Protein AF-A0A3C1G9W3-F1 (afdb_monomer_lite)

Foldseek 3Di:
DDLQVVVVVCVVVVVLVVQLVVVVQDDSVSSSVSSVVVVVVCVVVVNPQWDPDPPDTDDDD

Structur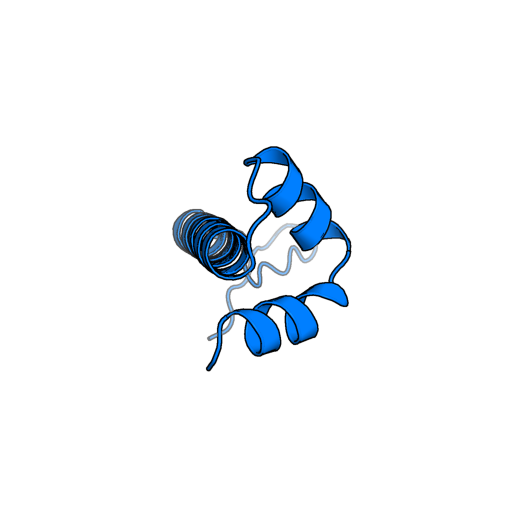e (mmCIF, N/CA/C/O backbone):
data_AF-A0A3C1G9W3-F1
#
_entry.id   AF-A0A3C1G9W3-F1
#
loop_
_atom_site.group_PDB
_atom_site.id
_atom_site.type_symbol
_atom_site.label_atom_id
_atom_site.label_alt_id
_atom_site.label_comp_id
_atom_site.label_asym_id
_atom_site.label_entity_id
_atom_site.label_seq_id
_atom_site.pdbx_PDB_ins_code
_atom_site.Cartn_x
_atom_site.Cartn_y
_atom_site.Cartn_z
_atom_site.occupancy
_atom_site.B_iso_or_equiv
_atom_site.auth_seq_id
_atom_site.auth_comp_id
_atom_site.auth_asym_id
_atom_site.auth_atom_id
_atom_site.pdbx_PDB_model_num
ATOM 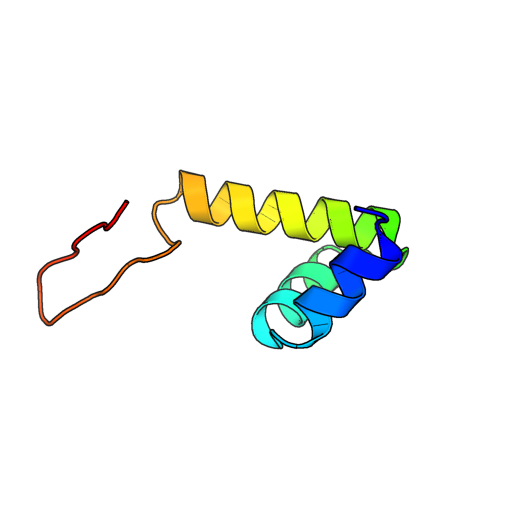1 N N . MET A 1 1 ? 12.613 -11.248 2.917 1.00 77.88 1 MET A N 1
ATOM 2 C CA . MET A 1 1 ? 11.781 -11.798 1.824 1.00 77.88 1 MET A CA 1
ATOM 3 C C . MET A 1 1 ? 12.096 -11.042 0.537 1.00 77.88 1 MET A C 1
ATOM 5 O O . MET A 1 1 ? 12.231 -9.825 0.617 1.00 77.88 1 MET A O 1
ATOM 9 N N . PRO A 1 2 ? 12.254 -11.703 -0.621 1.00 92.62 2 PRO A N 1
ATOM 10 C CA . PRO A 1 2 ? 12.402 -11.027 -1.912 1.00 92.62 2 PRO A CA 1
ATOM 11 C C . PRO A 1 2 ? 11.175 -10.167 -2.247 1.00 92.62 2 PRO A C 1
ATOM 13 O O . PRO A 1 2 ? 10.043 -10.597 -2.036 1.00 92.62 2 PRO A O 1
ATOM 16 N N . SER A 1 3 ? 11.375 -8.981 -2.831 1.00 86.88 3 SER A N 1
ATOM 17 C CA . SER A 1 3 ? 10.286 -8.032 -3.132 1.00 86.88 3 SER A CA 1
ATOM 18 C C . SER A 1 3 ? 9.182 -8.633 -4.005 1.00 86.88 3 SER A C 1
ATOM 20 O O . SER A 1 3 ? 8.001 -8.411 -3.764 1.00 86.88 3 SER A O 1
ATOM 22 N N . ARG A 1 4 ? 9.552 -9.466 -4.982 1.00 87.94 4 ARG A N 1
ATOM 23 C CA . ARG A 1 4 ? 8.599 -10.171 -5.848 1.00 87.94 4 ARG A CA 1
ATOM 24 C C . ARG A 1 4 ? 7.716 -11.153 -5.075 1.00 87.94 4 ARG A C 1
ATOM 26 O O . ARG A 1 4 ? 6.534 -11.272 -5.374 1.00 87.94 4 ARG A O 1
ATOM 33 N N . GLU A 1 5 ? 8.283 -11.854 -4.097 1.00 87.44 5 GLU A N 1
ATOM 34 C CA . GLU A 1 5 ? 7.531 -12.777 -3.246 1.00 87.44 5 GLU A CA 1
ATOM 35 C C . GLU A 1 5 ? 6.618 -12.012 -2.285 1.00 87.44 5 GLU A C 1
ATOM 37 O O . GLU A 1 5 ? 5.455 -12.372 -2.125 1.00 87.44 5 GLU A O 1
ATOM 42 N N . TYR A 1 6 ? 7.112 -10.900 -1.744 1.00 87.12 6 TYR A N 1
ATOM 43 C CA . TYR A 1 6 ? 6.359 -10.045 -0.836 1.00 87.12 6 TYR A CA 1
ATOM 44 C C . TYR A 1 6 ? 5.138 -9.399 -1.496 1.00 87.12 6 TYR A C 1
ATOM 46 O O . TYR A 1 6 ? 4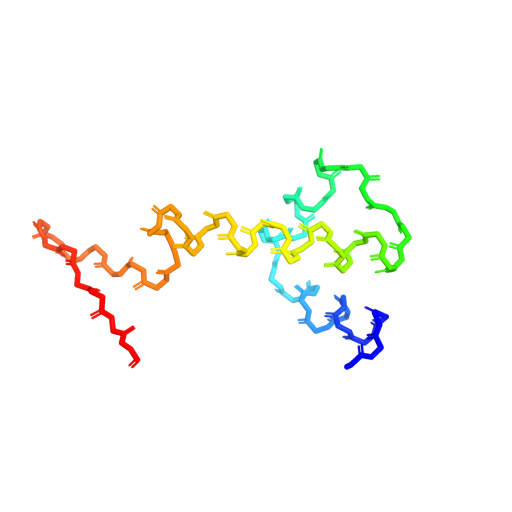.015 -9.513 -1.005 1.00 87.12 6 TYR A O 1
ATOM 54 N N . VAL A 1 7 ? 5.330 -8.815 -2.681 1.00 86.94 7 VAL A N 1
ATOM 55 C CA . VAL A 1 7 ? 4.237 -8.248 -3.482 1.00 86.94 7 VAL A CA 1
ATOM 56 C C . VAL A 1 7 ? 3.233 -9.331 -3.891 1.00 86.94 7 VAL A C 1
ATOM 58 O O . VAL A 1 7 ? 2.030 -9.075 -3.882 1.00 86.94 7 VAL A O 1
ATOM 61 N N . ARG A 1 8 ? 3.689 -10.557 -4.199 1.00 86.38 8 ARG A N 1
ATOM 62 C CA . ARG A 1 8 ? 2.797 -11.681 -4.536 1.00 86.38 8 ARG A CA 1
ATOM 63 C C . ARG A 1 8 ? 1.865 -12.036 -3.378 1.00 86.38 8 ARG A C 1
ATOM 65 O O . ARG A 1 8 ? 0.681 -12.229 -3.618 1.00 86.38 8 ARG A O 1
ATOM 72 N N . GLN A 1 9 ? 2.386 -12.111 -2.155 1.00 82.62 9 GLN A N 1
ATOM 73 C CA . GLN A 1 9 ? 1.588 -12.430 -0.965 1.00 82.62 9 GLN A CA 1
ATOM 74 C C . GLN A 1 9 ? 0.533 -11.351 -0.674 1.00 82.62 9 GLN A C 1
ATOM 76 O O . GLN A 1 9 ? -0.590 -11.662 -0.291 1.00 82.62 9 GLN A O 1
ATOM 81 N N . ILE A 1 10 ? 0.863 -10.079 -0.910 1.00 73.62 10 ILE A N 1
ATOM 82 C CA . ILE A 1 10 ? -0.043 -8.946 -0.655 1.00 73.62 10 ILE A CA 1
ATOM 83 C C . ILE A 1 10 ? -1.054 -8.724 -1.785 1.00 73.62 10 ILE A C 1
ATOM 85 O O . ILE A 1 10 ? -2.108 -8.130 -1.554 1.00 73.62 10 ILE A O 1
ATOM 89 N N . GLY A 1 11 ? -0.783 -9.229 -2.992 1.00 68.69 11 GLY A N 1
ATOM 90 C CA . GLY A 1 11 ? -1.700 -9.157 -4.134 1.00 68.69 11 GLY A CA 1
ATOM 91 C C . GLY A 1 11 ? -3.100 -9.723 -3.854 1.00 68.69 11 GLY A C 1
ATOM 92 O O . GLY A 1 11 ? -4.058 -9.342 -4.526 1.00 68.69 11 GLY A O 1
ATOM 93 N N . GLU A 1 12 ? -3.249 -10.564 -2.828 1.00 73.38 12 GLU A N 1
ATOM 94 C CA . GLU A 1 12 ? -4.538 -11.104 -2.381 1.00 73.38 12 GLU A CA 1
ATOM 95 C C . GLU A 1 12 ? -5.407 -10.058 -1.644 1.00 73.38 12 GLU A C 1
ATOM 97 O O . GLU A 1 12 ? -6.635 -10.167 -1.610 1.00 73.38 12 GLU A O 1
ATOM 102 N N . VAL A 1 13 ? -4.810 -8.971 -1.136 1.00 78.12 13 VAL A N 1
ATOM 103 C CA . VAL A 1 13 ? -5.500 -7.883 -0.424 1.00 78.12 13 VAL A CA 1
ATOM 104 C C . VAL A 1 13 ? -5.795 -6.723 -1.380 1.00 78.12 13 VAL A C 1
ATOM 106 O O . VAL A 1 13 ? -5.089 -5.713 -1.437 1.00 78.12 13 VAL A O 1
ATOM 109 N N . ARG A 1 14 ? -6.894 -6.848 -2.137 1.00 77.62 14 ARG A N 1
ATOM 110 C CA . ARG A 1 14 ? -7.277 -5.888 -3.198 1.00 77.62 14 ARG A CA 1
ATOM 111 C C . ARG A 1 14 ? -7.231 -4.397 -2.801 1.00 77.62 14 ARG A C 1
ATOM 113 O O . ARG A 1 14 ? -6.772 -3.605 -3.628 1.00 77.62 14 ARG A O 1
ATOM 120 N N . PRO A 1 15 ? -7.665 -3.971 -1.594 1.00 81.81 15 PRO A N 1
ATOM 121 C CA . PRO A 1 15 ? -7.597 -2.559 -1.205 1.00 81.81 15 PRO A CA 1
ATOM 122 C C . PRO A 1 15 ? -6.167 -2.005 -1.122 1.00 81.81 15 PRO A C 1
ATOM 124 O O . PRO A 1 15 ? -5.934 -0.862 -1.514 1.00 81.81 15 PRO A O 1
ATOM 127 N N . LEU A 1 16 ? -5.200 -2.811 -0.665 1.00 83.06 16 LEU A N 1
ATOM 128 C CA . LEU A 1 16 ? -3.798 -2.391 -0.564 1.00 83.06 16 LEU A CA 1
ATOM 129 C C . LEU A 1 16 ? -3.176 -2.201 -1.950 1.00 83.06 16 LEU A C 1
ATOM 131 O O . LEU A 1 16 ? -2.463 -1.226 -2.174 1.00 83.06 16 LEU A O 1
ATOM 135 N N . HIS A 1 17 ? -3.524 -3.055 -2.913 1.00 84.50 17 HIS A N 1
ATOM 136 C CA . HIS A 1 17 ? -3.049 -2.923 -4.290 1.00 84.50 17 HIS A CA 1
ATOM 137 C C . HIS A 1 17 ? -3.479 -1.594 -4.939 1.00 84.50 17 HIS A C 1
ATOM 139 O O . HIS A 1 17 ? -2.683 -0.933 -5.606 1.00 84.50 17 HIS A O 1
ATOM 145 N N . ALA A 1 18 ? -4.722 -1.154 -4.713 1.00 87.31 18 ALA A N 1
ATOM 146 C CA . ALA A 1 18 ? -5.195 0.139 -5.212 1.00 87.31 18 ALA A CA 1
ATOM 147 C C . ALA A 1 18 ? -4.426 1.323 -4.592 1.00 87.31 18 ALA A C 1
ATOM 149 O O . ALA A 1 18 ? -4.088 2.275 -5.297 1.00 87.31 18 ALA A O 1
ATOM 150 N N . ALA A 1 19 ? -4.113 1.250 -3.294 1.00 90.12 19 ALA A N 1
ATOM 151 C CA . ALA A 1 19 ? -3.337 2.275 -2.600 1.00 90.12 19 ALA A CA 1
ATOM 152 C C . ALA A 1 19 ? -1.886 2.349 -3.108 1.00 90.12 19 ALA A C 1
ATOM 154 O O . ALA A 1 19 ? -1.399 3.443 -3.388 1.00 90.12 19 ALA A O 1
ATOM 155 N N . VAL A 1 20 ? -1.232 1.202 -3.323 1.00 91.62 20 VAL A N 1
ATOM 156 C CA . VAL A 1 20 ? 0.118 1.129 -3.910 1.00 91.62 20 VAL A CA 1
ATOM 157 C C . VAL A 1 20 ? 0.141 1.713 -5.327 1.00 91.62 20 VAL A C 1
ATOM 159 O O . VAL A 1 20 ? 1.005 2.530 -5.638 1.00 91.62 20 VAL A O 1
ATOM 162 N N . ARG A 1 21 ? -0.847 1.388 -6.178 1.00 89.00 21 ARG A N 1
ATOM 163 C CA . ARG A 1 21 ? -0.941 1.961 -7.537 1.00 89.00 21 ARG A CA 1
ATOM 164 C C . ARG A 1 21 ? -1.121 3.476 -7.536 1.00 89.00 21 ARG A C 1
ATOM 166 O O . ARG A 1 21 ? -0.604 4.145 -8.425 1.00 89.00 21 ARG A O 1
ATOM 173 N N . ARG A 1 22 ? -1.827 4.028 -6.546 1.00 92.56 22 ARG A N 1
ATOM 174 C CA . ARG A 1 22 ? -2.000 5.481 -6.401 1.00 92.56 22 ARG A CA 1
ATOM 175 C C . ARG A 1 22 ? -0.683 6.205 -6.100 1.00 92.56 22 ARG A C 1
ATOM 177 O O . ARG A 1 22 ? -0.573 7.385 -6.409 1.00 92.56 22 ARG A O 1
ATOM 184 N N . LEU A 1 23 ? 0.307 5.503 -5.546 1.00 92.94 23 LEU A N 1
ATOM 185 C CA . LEU A 1 23 ? 1.664 6.015 -5.333 1.00 92.94 23 LEU A CA 1
ATOM 186 C C . LEU A 1 23 ? 2.560 5.8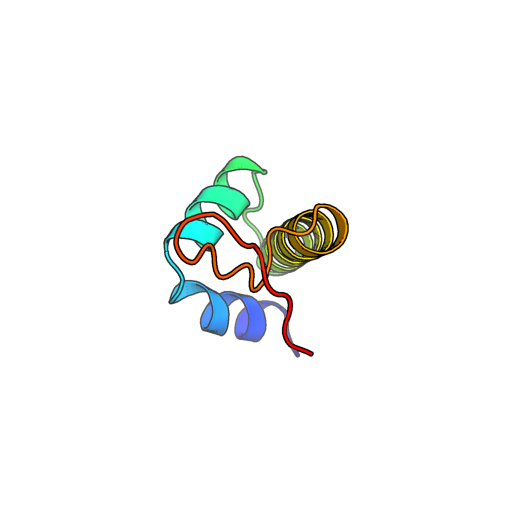91 -6.581 1.00 92.94 23 LEU A C 1
ATOM 188 O O . LEU A 1 23 ? 3.718 6.287 -6.531 1.00 92.94 23 LEU A O 1
ATOM 192 N N . GLY A 1 24 ? 2.050 5.355 -7.697 1.00 92.69 24 GLY A N 1
ATOM 193 C CA . GLY A 1 24 ? 2.792 5.244 -8.958 1.00 92.69 24 GLY A CA 1
ATOM 194 C C . GLY A 1 24 ? 3.864 4.149 -8.981 1.00 92.69 24 GLY A C 1
ATOM 195 O O . GLY A 1 24 ? 4.642 4.086 -9.926 1.00 92.69 24 GLY A O 1
ATOM 196 N N . ALA A 1 25 ? 3.910 3.280 -7.969 1.00 91.12 25 ALA A N 1
ATOM 197 C CA . ALA A 1 25 ? 4.874 2.189 -7.899 1.00 91.12 25 ALA A CA 1
ATOM 198 C C . ALA A 1 25 ? 4.529 1.071 -8.899 1.00 91.12 25 ALA A C 1
ATOM 200 O O . ALA A 1 25 ? 3.442 0.489 -8.851 1.00 91.12 25 ALA A O 1
ATOM 201 N N . VAL A 1 26 ? 5.473 0.770 -9.789 1.00 87.38 26 VAL A N 1
ATOM 202 C CA . VAL A 1 26 ? 5.320 -0.189 -10.898 1.00 87.38 26 VAL A CA 1
ATOM 203 C C . VAL A 1 26 ? 6.283 -1.374 -10.783 1.00 87.38 26 VAL A C 1
ATOM 205 O O . VAL A 1 26 ? 5.910 -2.514 -11.059 1.00 87.38 26 VAL A O 1
ATOM 208 N N . GLU A 1 27 ? 7.485 -1.138 -10.258 1.00 92.44 27 GLU A N 1
ATOM 209 C CA . GLU A 1 27 ? 8.526 -2.161 -10.180 1.00 92.44 27 GLU A CA 1
ATOM 210 C C . GLU A 1 27 ? 8.401 -2.921 -8.859 1.00 92.44 27 GLU A C 1
ATOM 212 O O . GLU A 1 27 ? 8.111 -2.289 -7.840 1.00 92.44 27 GLU A O 1
ATOM 217 N N . PRO A 1 28 ? 8.693 -4.235 -8.794 1.00 91.12 28 PRO 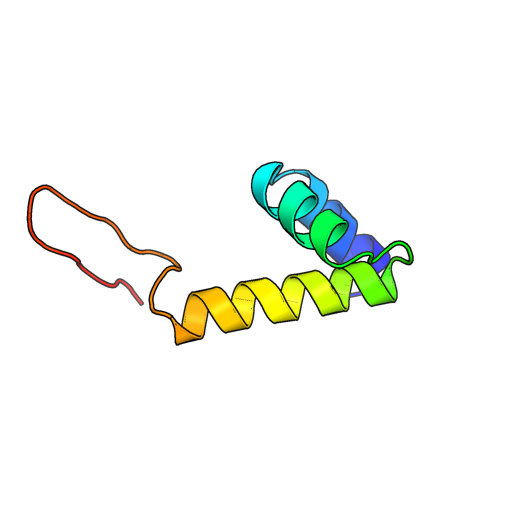A N 1
ATOM 218 C CA . PRO A 1 28 ? 8.471 -5.032 -7.583 1.00 91.12 28 PRO A CA 1
ATOM 219 C C . PRO A 1 28 ? 9.123 -4.454 -6.322 1.00 91.12 28 PRO A C 1
ATOM 221 O O . PRO A 1 28 ? 8.529 -4.478 -5.248 1.00 91.12 28 PRO A O 1
ATOM 224 N N . ALA A 1 29 ? 10.330 -3.894 -6.449 1.00 92.75 29 ALA A N 1
ATOM 225 C CA . ALA A 1 29 ? 11.010 -3.235 -5.336 1.00 92.75 29 ALA A CA 1
ATOM 226 C C . ALA A 1 29 ? 10.286 -1.950 -4.896 1.00 92.75 29 ALA A C 1
ATOM 228 O O . ALA A 1 29 ? 10.089 -1.735 -3.704 1.00 92.75 29 ALA A O 1
ATOM 229 N N . SER A 1 30 ? 9.834 -1.134 -5.853 1.00 93.25 30 SER A N 1
ATOM 230 C CA . SER A 1 30 ? 9.074 0.089 -5.572 1.00 93.25 30 SER A CA 1
ATOM 231 C C . SER A 1 30 ? 7.694 -0.209 -4.981 1.00 93.25 30 SER A C 1
ATOM 233 O O . SER A 1 30 ? 7.255 0.488 -4.074 1.00 93.25 30 SER A O 1
ATOM 235 N N . MET A 1 31 ? 7.031 -1.278 -5.433 1.00 92.81 31 MET A N 1
ATOM 236 C CA . MET A 1 31 ? 5.748 -1.730 -4.895 1.00 92.81 31 MET A CA 1
ATOM 237 C C . MET A 1 31 ? 5.890 -2.213 -3.454 1.00 92.81 31 MET A C 1
ATOM 239 O O . MET A 1 31 ? 5.067 -1.859 -2.615 1.00 92.81 31 MET A O 1
ATOM 243 N N . ALA A 1 32 ? 6.945 -2.977 -3.159 1.00 92.94 32 ALA A N 1
ATOM 244 C CA . ALA A 1 32 ? 7.270 -3.386 -1.798 1.00 92.94 32 ALA A CA 1
ATOM 245 C C . ALA A 1 32 ? 7.525 -2.167 -0.894 1.00 92.94 32 ALA A C 1
ATOM 247 O O . ALA A 1 32 ? 6.948 -2.080 0.183 1.00 92.94 32 ALA A O 1
ATOM 248 N N . ALA A 1 33 ? 8.312 -1.188 -1.351 1.00 94.50 33 ALA A N 1
ATOM 249 C CA . ALA A 1 33 ? 8.571 0.033 -0.586 1.00 94.50 33 ALA A CA 1
ATOM 250 C C . ALA A 1 33 ? 7.300 0.874 -0.355 1.00 94.50 33 ALA A C 1
ATOM 252 O O . ALA A 1 33 ? 7.048 1.334 0.756 1.00 94.50 33 ALA A O 1
ATOM 253 N N . ALA A 1 34 ? 6.470 1.044 -1.387 1.00 94.94 34 ALA A N 1
ATOM 254 C CA . ALA A 1 34 ? 5.197 1.756 -1.293 1.00 94.94 34 ALA A CA 1
ATOM 255 C C . ALA A 1 34 ? 4.219 1.064 -0.333 1.00 94.94 34 ALA A C 1
ATOM 257 O O . ALA A 1 34 ? 3.493 1.730 0.404 1.00 94.94 34 ALA A O 1
ATOM 258 N N . LEU A 1 35 ? 4.210 -0.269 -0.327 1.00 92.75 35 LEU A N 1
ATOM 259 C CA . LEU A 1 35 ? 3.427 -1.054 0.613 1.00 92.75 35 LEU A CA 1
ATOM 260 C C . LEU A 1 35 ? 3.881 -0.823 2.059 1.00 92.75 35 LEU A C 1
ATOM 262 O O . LEU A 1 35 ? 3.036 -0.526 2.902 1.00 92.75 35 LEU A O 1
ATOM 266 N N . GLU A 1 36 ? 5.182 -0.926 2.338 1.00 93.44 36 GLU A N 1
ATOM 267 C CA . GLU A 1 36 ? 5.730 -0.681 3.681 1.00 93.44 36 GLU A CA 1
ATOM 268 C C . GLU A 1 36 ? 5.381 0.722 4.173 1.00 93.44 36 GLU A C 1
ATOM 270 O O . GLU A 1 36 ? 4.858 0.884 5.272 1.00 93.44 36 GLU A O 1
ATOM 275 N N . PHE A 1 37 ? 5.549 1.727 3.312 1.00 94.88 37 PHE A N 1
ATOM 276 C CA . PHE A 1 37 ? 5.182 3.106 3.619 1.00 94.88 37 PHE A CA 1
ATOM 277 C C . PHE A 1 37 ? 3.704 3.250 4.028 1.00 94.88 37 PHE A C 1
ATOM 279 O O . PHE A 1 37 ? 3.376 3.947 4.990 1.00 94.88 37 PHE A O 1
ATOM 286 N N . ILE A 1 38 ? 2.790 2.570 3.324 1.00 92.50 38 ILE A N 1
ATOM 287 C CA . ILE A 1 38 ? 1.360 2.572 3.661 1.00 92.50 38 ILE A CA 1
ATOM 288 C C . ILE A 1 38 ? 1.117 1.894 5.014 1.00 92.50 38 ILE A C 1
ATOM 290 O O . ILE A 1 38 ? 0.381 2.439 5.840 1.00 92.50 38 ILE A O 1
ATOM 294 N N . LEU A 1 39 ? 1.694 0.712 5.242 1.00 91.44 39 LEU A N 1
ATOM 295 C CA . LEU A 1 39 ? 1.491 -0.054 6.475 1.00 91.44 39 LEU A CA 1
ATOM 296 C C . LEU A 1 39 ? 2.050 0.686 7.691 1.00 91.44 39 LEU A C 1
ATOM 298 O O . LEU A 1 39 ? 1.367 0.791 8.709 1.00 91.44 39 LEU A O 1
ATOM 302 N N . GLU A 1 40 ? 3.232 1.278 7.560 1.00 92.25 40 GLU A N 1
ATOM 303 C CA . GLU A 1 40 ? 3.831 2.131 8.579 1.00 92.25 40 GLU A CA 1
ATOM 304 C C . GLU A 1 40 ? 2.941 3.348 8.868 1.00 92.25 40 GLU A C 1
ATOM 306 O O . GLU A 1 40 ? 2.599 3.613 10.022 1.00 92.25 40 GLU A O 1
ATOM 311 N N . GLY A 1 41 ? 2.446 4.035 7.834 1.00 92.81 41 GLY A N 1
ATOM 312 C CA . GLY A 1 41 ? 1.508 5.148 8.001 1.00 92.81 41 GLY A CA 1
ATOM 313 C C . GLY A 1 41 ? 0.202 4.743 8.700 1.00 92.81 41 GLY A C 1
ATOM 314 O O . GLY A 1 41 ? -0.306 5.463 9.568 1.00 92.81 41 GLY A O 1
ATOM 315 N N . LEU A 1 42 ? -0.355 3.573 8.375 1.00 91.38 42 LEU A N 1
ATOM 316 C CA . LEU A 1 42 ? -1.542 3.029 9.046 1.00 91.38 42 LEU A CA 1
ATOM 317 C C . LEU A 1 42 ? -1.259 2.629 10.500 1.00 91.38 42 LEU A C 1
ATOM 319 O O . LEU A 1 42 ? -2.137 2.771 11.356 1.00 91.38 42 LEU A O 1
ATOM 323 N N . HIS A 1 43 ? -0.048 2.159 10.792 1.00 88.69 43 HIS A N 1
ATOM 324 C CA . HIS A 1 43 ? 0.389 1.818 12.140 1.00 88.69 43 HIS A CA 1
ATOM 325 C C . HIS A 1 43 ? 0.512 3.085 12.994 1.00 88.69 43 HIS A C 1
ATOM 327 O O . HIS A 1 43 ? -0.159 3.211 14.020 1.00 88.69 43 HIS A O 1
ATOM 333 N N . LEU A 1 44 ? 1.268 4.075 12.508 1.00 91.81 44 LEU A N 1
ATOM 334 C CA . LEU A 1 44 ? 1.481 5.363 13.173 1.00 91.81 44 LEU A CA 1
ATOM 335 C C . LEU A 1 44 ? 0.171 6.135 13.388 1.00 91.81 44 LEU A C 1
ATOM 337 O O . LEU A 1 44 ? -0.031 6.757 14.431 1.00 91.81 44 LEU A O 1
ATOM 341 N N . SER A 1 45 ? -0.759 6.061 12.432 1.00 91.69 45 SER A N 1
ATOM 342 C CA . SER A 1 45 ? -2.071 6.717 12.534 1.00 91.69 45 SER A CA 1
ATOM 343 C C . SER A 1 45 ? -3.098 5.956 13.374 1.00 91.69 45 SER A C 1
ATOM 345 O O . SER A 1 45 ? -4.245 6.400 13.472 1.00 91.69 45 SER A O 1
ATOM 347 N N . ARG A 1 46 ? -2.714 4.832 13.997 1.00 86.31 46 ARG A N 1
ATOM 348 C CA . ARG A 1 46 ? -3.625 3.975 14.764 1.00 86.31 46 ARG A CA 1
ATOM 349 C C . ARG A 1 46 ? -4.866 3.577 13.944 1.00 86.31 46 ARG A C 1
ATOM 351 O O . ARG A 1 46 ? -6.012 3.738 14.377 1.00 86.31 46 ARG A O 1
ATOM 358 N N . LYS A 1 47 ? -4.629 3.062 12.735 1.00 80.88 47 LYS A N 1
ATOM 359 C CA . LYS A 1 47 ? -5.659 2.548 11.813 1.00 80.88 47 LYS A CA 1
ATOM 360 C C . LYS A 1 47 ? -5.497 1.066 11.461 1.00 80.88 47 LYS A C 1
ATOM 362 O O . LYS A 1 47 ? -6.419 0.493 10.891 1.00 80.88 47 LYS A O 1
ATOM 367 N N . LEU A 1 48 ? -4.379 0.435 11.823 1.00 75.56 48 LEU A N 1
ATOM 368 C CA . LEU A 1 48 ? -4.222 -1.026 11.788 1.00 75.56 48 LEU A CA 1
ATOM 369 C C . LEU A 1 48 ? -4.847 -1.671 13.035 1.00 75.56 48 LEU A C 1
ATOM 371 O O . LEU A 1 48 ? -4.726 -1.123 14.133 1.00 75.56 48 LEU A O 1
ATOM 375 N N . ASN A 1 49 ? -5.508 -2.822 12.849 1.00 64.00 49 ASN A N 1
ATOM 376 C CA . ASN A 1 49 ? -6.145 -3.638 13.897 1.00 64.00 49 ASN A CA 1
ATOM 377 C C . ASN A 1 49 ? -7.113 -2.875 14.817 1.00 64.00 49 ASN A C 1
ATOM 379 O O . ASN A 1 49 ? -7.191 -3.135 16.018 1.00 64.00 49 ASN A O 1
ATOM 383 N N . LYS A 1 50 ? -7.851 -1.909 14.260 1.00 58.25 50 LYS A N 1
ATOM 384 C CA . LYS A 1 50 ? -8.831 -1.128 15.013 1.00 58.25 50 LYS A CA 1
ATOM 385 C C . LYS A 1 50 ? -10.220 -1.751 14.883 1.00 58.25 50 LYS A C 1
ATOM 387 O O . LYS A 1 50 ? -10.947 -1.444 13.942 1.00 58.25 50 LYS A O 1
ATOM 392 N N . ASP A 1 51 ? -10.602 -2.582 15.847 1.00 55.16 51 ASP A N 1
ATOM 393 C CA . ASP A 1 51 ? -12.000 -2.975 16.026 1.00 55.16 51 ASP A CA 1
ATOM 394 C C . ASP A 1 51 ? -12.785 -1.787 16.596 1.00 55.16 51 ASP A C 1
ATOM 396 O O . ASP A 1 51 ? -12.564 -1.353 17.731 1.00 55.16 51 ASP A O 1
ATOM 400 N N . VAL A 1 52 ? -13.704 -1.240 15.799 1.00 53.16 52 VAL A N 1
ATOM 401 C CA . VAL A 1 52 ? -14.680 -0.243 16.256 1.00 53.16 52 VAL A CA 1
ATOM 402 C C . VAL A 1 52 ? -15.959 -0.991 16.617 1.00 53.16 52 VAL A C 1
ATOM 404 O O . VAL A 1 52 ? -16.885 -1.093 15.820 1.00 53.16 52 VAL A O 1
ATOM 407 N N . HIS A 1 53 ? -16.005 -1.553 17.822 1.00 48.50 53 HIS A N 1
ATOM 408 C CA . HIS A 1 53 ? -17.258 -2.048 18.387 1.00 48.50 53 HIS A CA 1
ATOM 409 C C . HIS A 1 53 ? -18.018 -0.854 18.963 1.00 48.50 53 HIS A C 1
ATOM 411 O O . HIS A 1 53 ? -17.564 -0.265 19.938 1.00 48.50 53 HIS A O 1
ATOM 417 N N . ALA A 1 54 ? -19.131 -0.478 18.325 1.00 48.50 54 ALA A N 1
ATOM 418 C CA . ALA A 1 54 ? -20.208 0.357 18.874 1.00 48.50 54 ALA A CA 1
ATOM 419 C C . ALA A 1 54 ? -19.785 1.334 20.003 1.00 48.50 54 ALA A C 1
ATOM 421 O O . ALA A 1 54 ? -20.199 1.196 21.151 1.00 48.50 54 ALA A O 1
ATOM 422 N N . GLY A 1 55 ? -18.929 2.313 19.681 1.00 56.25 55 GLY A N 1
ATOM 423 C CA . GLY A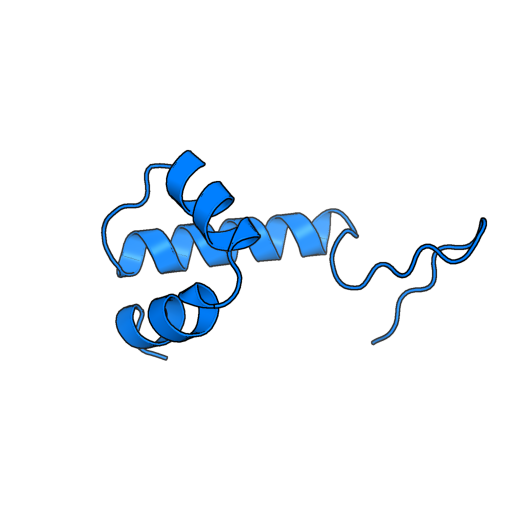 1 55 ? -18.544 3.396 20.599 1.00 56.25 55 GLY A CA 1
ATOM 424 C C . GLY A 1 55 ? -17.247 3.212 21.400 1.00 56.25 55 GLY A C 1
ATOM 425 O O . GLY A 1 55 ? -16.836 4.158 22.067 1.00 56.25 55 GLY A O 1
ATOM 426 N N . GLN A 1 56 ? -16.551 2.073 21.316 1.00 53.59 56 GLN A N 1
ATOM 427 C CA . GLN A 1 56 ? -15.241 1.889 21.956 1.00 53.59 56 GLN A CA 1
ATOM 428 C C . GLN A 1 56 ? -14.217 1.276 20.990 1.00 53.59 56 GLN A C 1
ATOM 430 O O . GLN A 1 56 ? -14.443 0.237 20.376 1.00 53.59 56 GLN A O 1
ATOM 435 N N . SER A 1 57 ? -13.065 1.939 20.855 1.00 54.09 57 SER A N 1
ATOM 436 C CA . SER A 1 57 ? -11.923 1.448 20.077 1.00 54.09 57 SER A CA 1
ATOM 437 C C . SER A 1 57 ? -10.996 0.656 20.992 1.00 54.09 57 SER A C 1
ATOM 439 O O . SER A 1 57 ? -10.435 1.236 21.921 1.00 54.09 57 SER A O 1
ATOM 441 N N . ARG A 1 58 ? -10.774 -0.633 20.716 1.00 59.41 58 ARG A N 1
ATOM 442 C CA . ARG A 1 58 ? -9.855 -1.473 21.501 1.00 59.41 58 ARG A CA 1
ATOM 443 C C . ARG A 1 58 ? -8.706 -1.972 20.623 1.00 59.41 58 ARG A C 1
ATOM 445 O O . ARG A 1 58 ? -8.940 -2.568 19.581 1.00 59.41 58 ARG A O 1
ATOM 452 N N . TYR A 1 59 ? -7.475 -1.701 21.049 1.00 55.91 59 TYR A N 1
ATOM 453 C CA . TYR A 1 59 ? -6.248 -2.218 20.436 1.00 55.91 59 TYR A CA 1
ATOM 454 C C . TYR A 1 59 ? -5.931 -3.605 21.010 1.00 55.91 59 TYR A C 1
ATOM 456 O O . TYR A 1 59 ? -5.997 -3.777 22.228 1.00 55.91 59 TYR A O 1
ATOM 464 N N . ARG A 1 60 ? -5.574 -4.582 20.165 1.00 61.34 60 ARG A N 1
ATOM 465 C CA . ARG A 1 60 ? -4.934 -5.837 20.597 1.00 61.34 60 ARG A CA 1
ATOM 466 C C . ARG A 1 60 ? -3.504 -5.895 20.063 1.00 61.34 60 ARG A C 1
ATOM 468 O O . ARG A 1 60 ? -3.261 -5.514 18.919 1.00 61.34 60 ARG A O 1
ATOM 475 N N . SER A 1 61 ? -2.608 -6.327 20.943 1.00 58.12 61 SER A N 1
ATOM 476 C CA . SER A 1 61 ? -1.200 -6.671 20.717 1.00 58.12 61 SER A CA 1
ATOM 477 C C . SER A 1 61 ? -1.053 -8.107 20.246 1.00 58.12 61 SER A C 1
ATOM 479 O O . SER A 1 61 ? -1.809 -8.945 20.792 1.00 58.12 61 SER A O 1
#

Sequence (61 aa):
MPSREYVRQIGEVRPLHAAVRRLGAVEPASMAAALEFILEGLHLSRKLNKDVHAGQSRYRS

pLDDT: mean 80.96, std 14.38, range [48.5, 94.94]

Radius of gyration: 13.56 Å; chains: 1; bounding box: 33×20×33 Å

Secondary structure (DSSP, 8-state):
--HHHHHHHHTT-HHHHHHHHHTT--SHHHHHHHHHHHHHHHHHTT-TT-EEETTEEE---